Protein AF-A0AAI9RJV9-F1 (afdb_monomer_lite)

Sequence (74 aa):
MSTWLREAYIEKIKVHNRRLKPREHEGVLE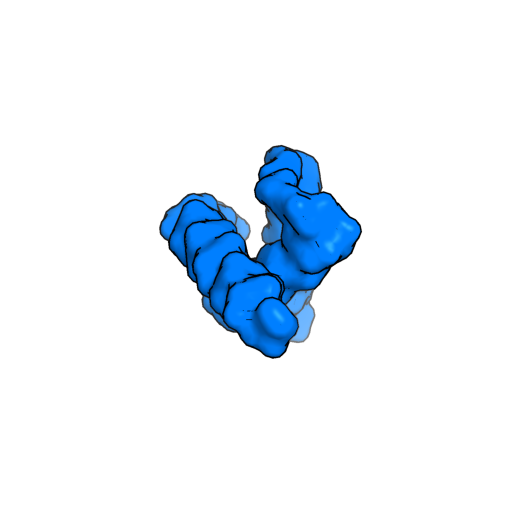IVMSKIYDHEIWIPDYKVEKYYKGKINKWYNKNISLEENDRGRY

Structure (mmCIF, N/CA/C/O backbone):
data_AF-A0AAI9RJV9-F1
#
_entry.id   AF-A0AAI9RJV9-F1
#
loop_
_atom_site.group_PDB
_atom_site.id
_atom_site.type_symbol
_atom_site.label_atom_id
_atom_site.label_alt_id
_atom_site.label_comp_id
_atom_site.label_asym_id
_atom_site.label_entity_id
_atom_site.label_seq_id
_atom_site.pdbx_PDB_ins_code
_atom_site.Cartn_x
_atom_site.Cartn_y
_atom_site.Cartn_z
_atom_site.occupancy
_atom_site.B_iso_or_equiv
_atom_site.auth_seq_id
_atom_site.auth_comp_id
_atom_site.auth_asym_id
_atom_site.auth_atom_id
_atom_site.pdbx_PDB_model_num
ATOM 1 N N . MET A 1 1 ? -2.363 -8.093 6.712 1.00 70.25 1 MET A N 1
ATOM 2 C CA . MET A 1 1 ? -2.289 -6.724 6.137 1.00 70.25 1 MET A CA 1
ATOM 3 C C . MET A 1 1 ? -0.950 -6.362 5.487 1.00 70.25 1 MET A C 1
ATOM 5 O O . MET A 1 1 ? -0.935 -6.203 4.277 1.00 70.25 1 MET A O 1
ATOM 9 N N . SER A 1 2 ? 0.165 -6.220 6.227 1.00 78.62 2 SER A N 1
ATOM 10 C CA . SER A 1 2 ? 1.471 -5.820 5.641 1.00 78.62 2 SER A CA 1
ATOM 11 C C . SER A 1 2 ? 1.937 -6.757 4.519 1.00 78.62 2 SER A C 1
ATOM 13 O O . SER A 1 2 ? 2.358 -6.299 3.459 1.00 78.62 2 SER A O 1
ATOM 15 N N . THR A 1 3 ? 1.810 -8.068 4.743 1.00 88.19 3 THR A N 1
ATOM 16 C CA . THR A 1 3 ? 2.163 -9.104 3.766 1.00 88.19 3 THR A CA 1
ATOM 17 C C . THR A 1 3 ? 1.302 -8.996 2.508 1.00 88.19 3 THR A C 1
ATOM 19 O O . THR A 1 3 ? 1.859 -8.868 1.428 1.00 88.19 3 THR A O 1
ATOM 22 N N . TRP A 1 4 ? -0.024 -8.883 2.655 1.00 91.44 4 TRP A N 1
ATOM 23 C CA . TRP A 1 4 ? -0.958 -8.739 1.530 1.00 91.44 4 TRP A CA 1
ATOM 24 C C . TRP A 1 4 ? -0.686 -7.504 0.661 1.00 91.44 4 TRP A C 1
ATOM 26 O O . TRP A 1 4 ? -0.678 -7.612 -0.560 1.00 91.44 4 TRP A O 1
ATOM 36 N N . LEU A 1 5 ? -0.404 -6.342 1.270 1.00 90.56 5 LEU A N 1
ATOM 37 C CA . LEU A 1 5 ? -0.033 -5.130 0.522 1.00 90.56 5 LEU A CA 1
ATOM 38 C C . LEU A 1 5 ? 1.282 -5.300 -0.229 1.00 90.56 5 LEU A C 1
ATOM 40 O O . LEU A 1 5 ? 1.419 -4.834 -1.358 1.00 90.56 5 LEU A O 1
ATOM 44 N N . ARG A 1 6 ? 2.264 -5.942 0.407 1.00 90.25 6 ARG A N 1
ATOM 45 C CA . ARG A 1 6 ? 3.573 -6.159 -0.199 1.00 90.25 6 ARG A CA 1
ATOM 46 C C . ARG A 1 6 ? 3.492 -7.155 -1.355 1.00 90.25 6 ARG A C 1
ATOM 48 O O . ARG A 1 6 ? 4.127 -6.910 -2.372 1.00 90.25 6 ARG A O 1
ATOM 55 N N . GLU A 1 7 ? 2.739 -8.238 -1.202 1.00 90.81 7 GLU A N 1
ATOM 56 C CA . GLU A 1 7 ? 2.517 -9.250 -2.242 1.00 90.81 7 GLU A CA 1
ATOM 57 C C . GLU A 1 7 ? 1.816 -8.643 -3.455 1.00 90.81 7 GLU A C 1
ATOM 59 O O . GLU A 1 7 ? 2.395 -8.647 -4.538 1.00 90.81 7 GLU A O 1
ATOM 64 N N . ALA A 1 8 ? 0.658 -8.004 -3.252 1.00 91.06 8 ALA A N 1
ATOM 65 C CA . ALA A 1 8 ? -0.095 -7.369 -4.334 1.00 91.06 8 ALA A CA 1
ATOM 66 C C . ALA A 1 8 ? 0.722 -6.273 -5.043 1.00 91.06 8 ALA A C 1
ATOM 68 O O . ALA A 1 8 ? 0.673 -6.136 -6.267 1.00 91.06 8 ALA A O 1
ATOM 69 N N . TYR A 1 9 ? 1.527 -5.512 -4.289 1.00 90.50 9 TYR A N 1
ATOM 70 C CA . TYR A 1 9 ? 2.468 -4.560 -4.873 1.00 90.50 9 TYR A CA 1
ATOM 71 C C . TYR A 1 9 ? 3.507 -5.261 -5.753 1.00 90.50 9 TYR A C 1
ATOM 73 O O . TYR A 1 9 ? 3.657 -4.861 -6.905 1.00 90.50 9 TYR A O 1
ATOM 81 N N . ILE A 1 10 ? 4.194 -6.289 -5.231 1.00 88.38 10 ILE A N 1
ATOM 82 C CA . ILE A 1 10 ? 5.239 -7.050 -5.938 1.00 88.38 10 ILE A CA 1
ATOM 83 C C . ILE A 1 10 ? 4.700 -7.693 -7.216 1.00 88.38 10 ILE A C 1
ATOM 85 O O . ILE A 1 10 ? 5.357 -7.612 -8.250 1.00 88.38 10 ILE A O 1
ATOM 89 N N . GLU A 1 11 ? 3.515 -8.298 -7.177 1.00 88.44 11 GLU A N 1
ATOM 90 C CA . GLU A 1 11 ? 2.891 -8.889 -8.364 1.00 88.44 11 GLU A CA 1
ATOM 91 C C . GLU A 1 11 ? 2.698 -7.846 -9.468 1.00 88.44 11 GLU A C 1
ATOM 93 O O . GLU A 1 11 ? 3.098 -8.074 -10.608 1.00 88.44 11 GLU A O 1
ATOM 98 N N . LYS A 1 12 ? 2.193 -6.654 -9.128 1.00 87.75 12 LYS A N 1
ATOM 99 C CA . LYS A 1 12 ? 2.004 -5.571 -10.105 1.00 87.75 12 LYS A CA 1
ATOM 100 C C . LYS A 1 12 ? 3.323 -5.045 -10.677 1.00 87.75 12 LYS A C 1
ATOM 102 O O . LYS A 1 12 ? 3.401 -4.812 -11.883 1.00 87.75 12 LYS A O 1
ATOM 107 N N . ILE A 1 13 ? 4.363 -4.853 -9.856 1.00 87.00 13 ILE A N 1
ATOM 108 C CA . ILE A 1 13 ? 5.666 -4.391 -10.377 1.00 87.00 13 ILE A CA 1
ATOM 109 C C . ILE A 1 13 ? 6.374 -5.467 -11.197 1.00 87.00 13 ILE A C 1
ATOM 111 O O . ILE A 1 13 ? 7.010 -5.107 -12.179 1.00 87.00 13 ILE A O 1
ATOM 115 N N . LYS A 1 14 ? 6.220 -6.760 -10.877 1.00 83.81 14 LYS A N 1
ATOM 116 C CA . LYS A 1 14 ? 6.778 -7.857 -11.688 1.00 83.81 14 LYS A CA 1
ATOM 117 C C . LYS A 1 14 ? 6.211 -7.871 -13.106 1.00 83.81 14 LYS A C 1
ATOM 119 O O . LYS A 1 14 ? 6.963 -8.086 -14.047 1.00 83.81 14 LYS A O 1
ATOM 124 N N . VAL A 1 15 ? 4.912 -7.597 -13.268 1.00 82.62 15 VAL A N 1
ATOM 125 C CA . VAL A 1 15 ? 4.262 -7.556 -14.593 1.00 82.62 15 VAL A CA 1
ATOM 126 C C . VAL A 1 15 ? 4.850 -6.459 -15.482 1.00 82.62 15 VAL A C 1
ATOM 128 O O . VAL A 1 15 ? 5.005 -6.655 -16.684 1.00 82.62 15 VAL A O 1
ATOM 131 N N . HIS A 1 16 ? 5.177 -5.300 -14.911 1.00 77.31 16 HIS A N 1
ATOM 132 C CA . HIS A 1 16 ? 5.603 -4.137 -15.694 1.00 77.31 16 HIS A CA 1
ATOM 133 C C . HIS A 1 16 ? 7.105 -3.832 -15.621 1.00 77.31 16 HIS A C 1
ATOM 135 O O . HIS A 1 16 ? 7.568 -2.954 -16.346 1.00 77.31 16 HIS A O 1
ATOM 141 N N . ASN A 1 17 ? 7.842 -4.508 -14.739 1.00 77.81 17 ASN A N 1
ATOM 142 C CA . ASN A 1 17 ? 9.239 -4.254 -14.389 1.00 77.81 17 ASN A CA 1
ATOM 143 C C . ASN A 1 17 ? 9.586 -2.758 -14.207 1.00 77.81 17 ASN A C 1
ATOM 145 O O . ASN A 1 17 ? 10.588 -2.251 -14.709 1.00 77.81 17 ASN A O 1
ATOM 149 N N . ARG A 1 18 ? 8.691 -2.004 -13.555 1.00 83.06 18 ARG A N 1
ATOM 150 C CA . ARG A 1 18 ? 8.828 -0.555 -13.317 1.00 83.06 18 ARG A CA 1
ATOM 151 C C . ARG A 1 18 ? 8.027 -0.118 -12.096 1.00 83.06 18 ARG A C 1
ATOM 153 O O . ARG A 1 18 ? 7.181 -0.857 -11.598 1.00 83.06 18 ARG A O 1
ATOM 160 N N . ARG A 1 19 ? 8.215 1.135 -11.658 1.00 84.75 19 ARG A N 1
ATOM 161 C CA . ARG A 1 19 ? 7.314 1.769 -10.679 1.00 84.75 19 ARG A CA 1
ATOM 162 C C . ARG A 1 19 ? 5.870 1.787 -11.180 1.00 84.75 19 ARG A C 1
ATOM 164 O O . ARG A 1 19 ? 5.608 2.100 -12.345 1.00 84.75 19 ARG A O 1
ATOM 171 N N . LEU A 1 20 ? 4.952 1.512 -10.258 1.00 87.62 20 LEU A N 1
ATOM 172 C CA . LEU A 1 20 ? 3.519 1.645 -10.490 1.00 87.62 20 LEU A CA 1
ATOM 173 C C . LEU A 1 20 ? 3.129 3.117 -10.676 1.00 87.62 20 LEU A C 1
ATOM 175 O O . LEU A 1 20 ? 3.709 4.020 -10.073 1.00 87.62 20 LEU A O 1
ATOM 179 N N . LYS A 1 21 ? 2.137 3.342 -11.530 1.00 89.12 21 LYS A N 1
ATOM 180 C CA . LYS A 1 21 ? 1.431 4.608 -11.727 1.00 89.12 21 LYS A CA 1
ATOM 181 C C . LYS A 1 21 ? 0.361 4.782 -10.640 1.00 89.12 21 LYS A C 1
ATOM 183 O O . LYS A 1 21 ? -0.085 3.786 -10.073 1.00 89.12 21 LYS A O 1
ATOM 188 N N . PRO A 1 22 ? -0.140 6.010 -10.411 1.00 88.19 22 PRO A N 1
ATOM 189 C CA . PRO A 1 22 ? -1.221 6.274 -9.454 1.00 88.19 22 PRO A CA 1
ATOM 190 C C . PRO A 1 22 ? -2.422 5.320 -9.576 1.00 88.19 22 PRO A C 1
ATOM 192 O O . PRO A 1 22 ? -2.812 4.709 -8.591 1.00 88.19 22 PRO A O 1
ATOM 195 N N . ARG A 1 23 ? -2.915 5.072 -10.796 1.00 87.88 23 ARG A N 1
ATOM 196 C CA . ARG A 1 23 ? -4.024 4.126 -11.038 1.00 87.88 23 ARG A CA 1
ATOM 197 C C . ARG A 1 23 ? -3.689 2.673 -10.690 1.00 87.88 23 ARG A C 1
ATOM 199 O O . ARG A 1 23 ? -4.542 1.907 -10.268 1.00 87.88 23 ARG A O 1
ATOM 206 N N . GLU A 1 24 ? -2.433 2.273 -10.875 1.00 90.19 24 GLU A N 1
ATOM 207 C CA . GLU A 1 24 ? -1.989 0.918 -10.538 1.00 90.19 24 GLU A CA 1
ATOM 208 C C . GLU A 1 24 ? -1.906 0.742 -9.010 1.00 90.19 24 GLU A C 1
ATOM 210 O O . GLU A 1 24 ? -2.119 -0.361 -8.512 1.00 90.19 24 GLU A O 1
ATOM 215 N N . HIS A 1 25 ? -1.651 1.824 -8.264 1.00 90.62 25 HIS A N 1
ATOM 216 C CA . HIS A 1 25 ? -1.700 1.828 -6.801 1.00 90.62 25 HIS A CA 1
ATOM 217 C C . HIS A 1 25 ? -3.121 1.655 -6.257 1.00 90.62 25 HIS A C 1
ATOM 219 O O . HIS A 1 25 ? -3.294 0.929 -5.280 1.00 90.62 25 HIS A O 1
ATOM 225 N N . GLU A 1 26 ? -4.124 2.265 -6.891 1.00 91.06 26 GLU A N 1
ATOM 226 C CA . GLU A 1 26 ? -5.539 2.076 -6.534 1.00 91.06 26 GLU A CA 1
ATOM 227 C C . GLU A 1 26 ? -5.937 0.600 -6.647 1.00 91.06 26 GLU A C 1
ATOM 229 O O . GLU A 1 26 ? -6.464 0.038 -5.691 1.00 91.06 26 GLU A O 1
ATOM 234 N N . GLY A 1 27 ? -5.553 -0.072 -7.737 1.00 91.94 27 GLY A N 1
ATOM 235 C CA . GLY A 1 27 ? -5.813 -1.507 -7.897 1.00 91.94 27 GLY A CA 1
ATOM 236 C C . GLY A 1 27 ? -5.119 -2.390 -6.847 1.00 91.94 27 GLY A C 1
ATOM 237 O O . GLY A 1 27 ? -5.645 -3.433 -6.472 1.00 91.94 27 GLY A O 1
ATOM 238 N N . VAL A 1 28 ? -3.948 -1.994 -6.331 1.00 91.44 28 VAL A N 1
ATOM 239 C CA . VAL A 1 28 ? -3.307 -2.711 -5.206 1.00 91.44 28 VAL A CA 1
ATOM 240 C C . VAL A 1 28 ? -4.119 -2.548 -3.922 1.00 91.44 28 VAL A C 1
ATOM 242 O O . VAL A 1 28 ? -4.273 -3.511 -3.170 1.00 91.44 28 VAL A O 1
ATOM 245 N N . LEU A 1 29 ? -4.621 -1.340 -3.657 1.00 92.56 29 LEU A N 1
ATOM 246 C CA . LEU A 1 29 ? -5.439 -1.068 -2.476 1.00 92.56 29 LEU A CA 1
ATOM 247 C C . LEU A 1 29 ? -6.775 -1.806 -2.547 1.00 92.56 29 LEU A C 1
ATOM 249 O O . LEU A 1 29 ? -7.140 -2.429 -1.559 1.00 92.56 29 LEU A O 1
ATOM 253 N N . GLU A 1 30 ? -7.431 -1.821 -3.706 1.00 92.94 30 GLU A N 1
ATOM 254 C CA . GLU A 1 30 ? -8.694 -2.531 -3.937 1.00 92.94 30 GLU A CA 1
ATOM 255 C C . GLU A 1 30 ? -8.575 -4.030 -3.624 1.00 92.94 30 GLU A C 1
ATOM 257 O O . GLU A 1 30 ? -9.362 -4.564 -2.845 1.00 92.94 30 GLU A O 1
ATOM 262 N N . ILE A 1 31 ? -7.529 -4.698 -4.130 1.00 92.00 31 ILE A N 1
ATOM 263 C CA . ILE A 1 31 ? -7.274 -6.124 -3.850 1.00 92.00 31 ILE A CA 1
ATOM 264 C C . ILE A 1 31 ? -7.127 -6.375 -2.345 1.00 92.00 31 ILE A C 1
ATOM 266 O O . ILE A 1 31 ? -7.622 -7.369 -1.811 1.00 92.00 31 ILE A O 1
ATOM 270 N N . VAL A 1 32 ? -6.415 -5.493 -1.642 1.00 91.94 32 VAL A N 1
ATOM 271 C CA . VAL A 1 32 ? -6.192 -5.659 -0.203 1.00 91.94 32 VAL A CA 1
ATOM 272 C C . VAL A 1 32 ? -7.434 -5.320 0.607 1.00 91.94 32 VAL A C 1
ATOM 274 O O . VAL A 1 32 ? -7.698 -6.006 1.590 1.00 91.94 32 VAL A O 1
ATOM 277 N N . MET A 1 33 ? -8.188 -4.299 0.209 1.00 91.56 33 MET A N 1
ATOM 278 C CA . MET A 1 33 ? -9.460 -3.942 0.830 1.00 91.56 33 MET A CA 1
ATOM 279 C C . MET A 1 33 ? -10.459 -5.086 0.691 1.00 91.56 33 MET A C 1
ATOM 281 O O . MET A 1 33 ? -11.011 -5.501 1.702 1.00 91.56 33 MET A O 1
ATOM 285 N N . SER A 1 34 ? -10.589 -5.682 -0.500 1.00 92.19 34 SER A N 1
ATOM 286 C CA . SER A 1 34 ? -11.419 -6.877 -0.709 1.00 92.19 34 SER A CA 1
ATOM 287 C C . SER A 1 34 ? -11.031 -7.996 0.257 1.00 92.19 34 SER A C 1
ATOM 289 O O . SER A 1 34 ? -11.885 -8.498 0.972 1.00 92.19 34 SER A O 1
ATOM 291 N N . LYS A 1 35 ? -9.732 -8.310 0.389 1.00 91.62 35 LYS A N 1
ATOM 292 C CA . LYS A 1 35 ? -9.262 -9.318 1.359 1.00 91.62 35 LYS A CA 1
ATOM 293 C C . LYS A 1 35 ? -9.576 -8.945 2.811 1.00 91.62 35 LYS A C 1
ATOM 295 O O . LYS A 1 35 ? -9.873 -9.814 3.616 1.00 91.62 35 LYS A O 1
ATOM 300 N N . ILE A 1 36 ? -9.464 -7.672 3.184 1.00 91.56 36 ILE A N 1
ATOM 301 C CA . ILE A 1 36 ? -9.802 -7.206 4.537 1.00 91.56 36 ILE A CA 1
ATOM 302 C C . ILE A 1 36 ? -11.296 -7.417 4.812 1.00 91.56 36 ILE A C 1
ATOM 304 O O . ILE A 1 36 ? -11.634 -7.937 5.875 1.00 91.56 36 ILE A O 1
ATOM 308 N N . TYR A 1 37 ? -12.156 -7.076 3.849 1.00 90.31 37 TYR A N 1
ATOM 309 C CA . TYR A 1 37 ? -13.601 -7.270 3.945 1.00 90.31 37 TYR A CA 1
ATOM 310 C C . TYR A 1 37 ? -13.992 -8.752 3.973 1.00 90.31 37 TYR A C 1
ATOM 312 O O . TYR A 1 37 ? -14.774 -9.140 4.836 1.00 90.31 37 TYR A O 1
ATOM 320 N N . ASP A 1 38 ? -13.3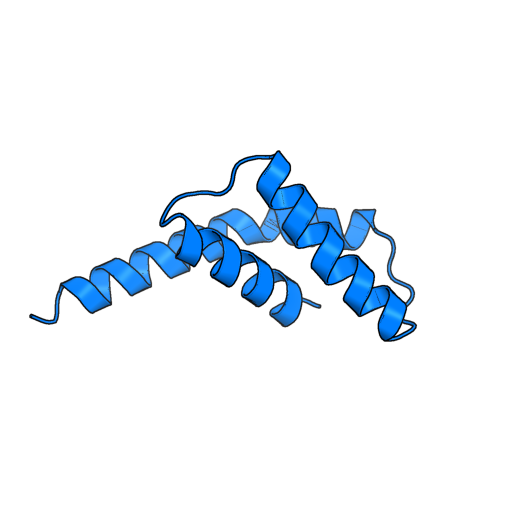89 -9.587 3.124 1.00 93.38 38 ASP A N 1
ATOM 321 C CA . ASP A 1 38 ? -13.638 -11.038 3.079 1.00 93.38 38 ASP A CA 1
ATOM 322 C C . ASP A 1 38 ? -13.265 -11.741 4.393 1.00 93.38 38 ASP A C 1
ATOM 324 O O . ASP A 1 38 ? -13.859 -12.749 4.764 1.00 93.38 38 ASP A O 1
ATOM 328 N N . HIS A 1 39 ? -12.271 -11.210 5.108 1.00 93.31 39 HIS A N 1
ATOM 329 C CA . HIS A 1 39 ? -11.851 -11.701 6.420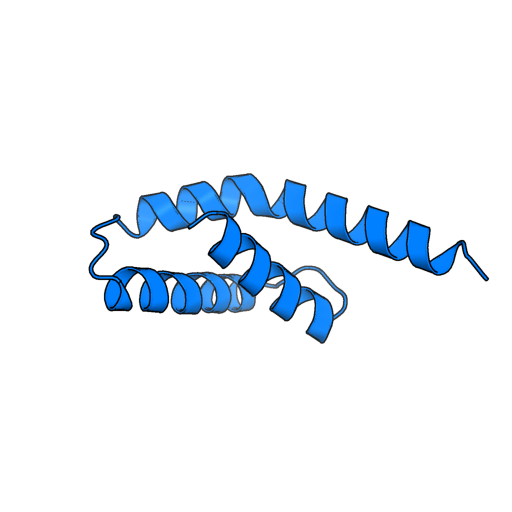 1.00 93.31 39 HIS A CA 1
ATOM 330 C C . HIS A 1 39 ? -12.596 -11.031 7.592 1.00 93.31 39 HIS A C 1
ATOM 332 O O . HIS A 1 39 ? -12.194 -11.220 8.742 1.00 93.31 39 HIS A O 1
ATOM 338 N N . GLU A 1 40 ? -13.634 -10.232 7.317 1.00 91.56 40 GLU A N 1
ATOM 339 C CA . GLU A 1 40 ? -14.441 -9.494 8.304 1.00 91.56 40 GLU A CA 1
ATOM 340 C C . GLU A 1 40 ? -13.600 -8.597 9.236 1.00 91.56 40 GLU A C 1
ATOM 342 O O . GLU A 1 40 ? -13.938 -8.331 10.392 1.00 91.56 40 GLU A O 1
ATOM 347 N N . ILE A 1 41 ? -12.465 -8.101 8.733 1.00 91.00 41 ILE A N 1
ATOM 348 C CA . ILE A 1 41 ? -11.558 -7.239 9.486 1.00 91.00 41 ILE A CA 1
ATOM 349 C C . ILE A 1 41 ? -12.018 -5.786 9.336 1.00 91.00 41 ILE A C 1
ATOM 351 O O . ILE A 1 41 ? -11.940 -5.198 8.261 1.00 91.00 41 ILE A O 1
ATOM 355 N N . TRP A 1 42 ? -12.413 -5.148 10.438 1.00 89.12 42 TRP A N 1
ATOM 356 C CA . TRP A 1 42 ? -12.811 -3.739 10.406 1.00 89.12 42 TRP A CA 1
ATOM 357 C C . TRP A 1 42 ? -11.605 -2.801 10.521 1.00 89.12 42 TRP A C 1
ATOM 359 O O . TRP A 1 42 ? -11.183 -2.417 11.617 1.00 89.12 42 TRP A O 1
ATOM 369 N N . ILE A 1 43 ? -11.034 -2.399 9.386 1.00 89.56 43 ILE A N 1
ATOM 370 C CA . ILE A 1 43 ? -9.943 -1.418 9.342 1.00 89.56 43 ILE A CA 1
ATOM 371 C C . ILE A 1 43 ? -10.328 -0.278 8.407 1.00 89.56 43 ILE A C 1
ATOM 373 O O . ILE A 1 43 ? -10.650 -0.535 7.255 1.00 89.56 43 ILE A O 1
ATOM 377 N N . PRO A 1 44 ? -10.252 0.985 8.863 1.00 91.19 44 PRO A N 1
ATOM 378 C CA . PRO A 1 44 ? -10.552 2.116 8.001 1.00 91.19 44 PRO A CA 1
ATOM 379 C C . PRO A 1 44 ? -9.618 2.191 6.793 1.00 91.19 44 PRO A C 1
ATOM 381 O O . PRO A 1 44 ? -8.391 2.146 6.952 1.00 91.19 44 PRO A O 1
ATOM 384 N N . ASP A 1 45 ? -10.192 2.439 5.622 1.00 89.06 45 ASP A N 1
ATOM 385 C CA . ASP A 1 45 ? -9.482 2.561 4.347 1.00 89.06 45 ASP A CA 1
ATOM 386 C C . ASP A 1 45 ? -8.305 3.540 4.413 1.00 89.06 45 ASP A C 1
ATOM 388 O O . ASP A 1 45 ? -7.186 3.217 4.007 1.00 89.06 45 ASP A O 1
ATOM 392 N N . TYR A 1 46 ? -8.503 4.698 5.053 1.00 91.56 46 TYR A N 1
ATOM 393 C CA . TYR A 1 46 ? -7.452 5.708 5.208 1.00 91.56 46 TYR A CA 1
ATOM 394 C C . TYR A 1 46 ? -6.225 5.185 5.977 1.00 91.56 46 TYR A C 1
ATOM 396 O O . TYR A 1 46 ? -5.103 5.646 5.746 1.00 91.56 46 TYR A O 1
ATOM 404 N N . LYS A 1 47 ? -6.401 4.235 6.912 1.00 92.75 47 LYS A N 1
ATOM 405 C CA . LYS A 1 47 ? -5.278 3.625 7.645 1.00 92.75 47 LYS A CA 1
ATOM 406 C C . LYS A 1 47 ? -4.495 2.688 6.736 1.00 92.75 47 LYS A C 1
ATOM 408 O O . LYS A 1 47 ? -3.263 2.696 6.793 1.00 92.75 47 LYS A O 1
ATOM 413 N N . VAL A 1 48 ? -5.191 1.916 5.902 1.00 91.12 48 VAL A N 1
ATOM 414 C CA . VAL A 1 48 ? -4.578 1.024 4.908 1.00 91.12 48 VAL A CA 1
ATOM 415 C C . VAL A 1 48 ? -3.794 1.848 3.889 1.00 91.12 48 VAL A C 1
ATOM 417 O O . VAL A 1 48 ? -2.612 1.587 3.664 1.00 91.12 48 VAL A O 1
ATOM 420 N N . GLU A 1 49 ? -4.402 2.906 3.357 1.00 92.56 49 GLU A N 1
ATOM 421 C CA . GLU A 1 49 ? -3.784 3.799 2.379 1.00 92.56 49 GLU A CA 1
ATOM 422 C C . GLU A 1 49 ? -2.565 4.535 2.955 1.00 92.56 49 GLU A C 1
ATOM 424 O O . GLU A 1 49 ? -1.492 4.551 2.345 1.00 92.56 49 GLU A O 1
ATOM 429 N N . LYS A 1 50 ? -2.683 5.104 4.163 1.00 93.69 50 LYS A N 1
ATOM 430 C CA . LYS A 1 50 ? -1.568 5.789 4.837 1.00 93.69 50 LYS A CA 1
ATOM 431 C C . LYS A 1 50 ? -0.403 4.837 5.097 1.00 93.69 50 LYS A C 1
ATOM 433 O O . LYS A 1 50 ? 0.754 5.203 4.873 1.00 93.69 50 LYS A O 1
ATOM 438 N N . TYR A 1 51 ? -0.696 3.616 5.546 1.00 93.12 51 TYR A N 1
ATOM 439 C CA . TYR A 1 51 ? 0.324 2.589 5.734 1.00 93.12 51 TYR A CA 1
ATOM 440 C C . TYR A 1 51 ? 0.997 2.233 4.407 1.00 93.12 51 TYR A C 1
ATOM 442 O O . TYR A 1 51 ? 2.226 2.204 4.333 1.00 93.12 51 TYR A O 1
ATOM 450 N N . TYR A 1 52 ? 0.204 2.014 3.358 1.00 92.44 52 TYR A N 1
ATOM 451 C CA . TYR A 1 52 ? 0.692 1.686 2.026 1.00 92.44 52 TYR A CA 1
ATOM 452 C C . TYR A 1 52 ? 1.644 2.761 1.502 1.00 92.44 52 TYR A C 1
ATOM 454 O O . TYR A 1 52 ? 2.808 2.449 1.247 1.00 92.44 52 TYR A O 1
ATOM 462 N N . LYS A 1 53 ? 1.207 4.029 1.460 1.00 91.12 53 LYS A N 1
ATOM 463 C CA . LYS A 1 53 ? 2.009 5.184 1.009 1.00 91.12 53 LYS A CA 1
ATOM 464 C C . LYS A 1 53 ? 3.347 5.295 1.744 1.00 91.12 53 LYS A C 1
ATOM 466 O O . LYS A 1 53 ? 4.373 5.544 1.115 1.00 91.12 53 LYS A O 1
ATOM 471 N N . GLY A 1 54 ? 3.369 5.025 3.051 1.00 92.75 54 GLY A N 1
ATOM 472 C CA . GLY A 1 54 ? 4.600 5.018 3.848 1.00 92.75 54 GLY A CA 1
ATOM 473 C C . GLY A 1 54 ? 5.564 3.860 3.544 1.00 92.75 54 GLY A C 1
ATOM 474 O O . GLY A 1 54 ? 6.738 3.928 3.909 1.00 92.75 54 GLY A O 1
ATOM 475 N N . LYS A 1 55 ? 5.106 2.783 2.893 1.00 90.94 55 LYS A N 1
ATOM 476 C CA . LYS A 1 55 ? 5.912 1.582 2.611 1.00 90.94 55 LYS A CA 1
ATOM 477 C C . LYS A 1 55 ? 6.366 1.448 1.159 1.00 90.94 55 LYS A C 1
ATOM 479 O O . LYS A 1 55 ? 7.398 0.811 0.943 1.00 90.94 55 LYS A O 1
ATOM 484 N N . ILE A 1 56 ? 5.673 2.061 0.194 1.00 89.06 56 ILE A N 1
ATOM 485 C CA . ILE A 1 56 ? 5.922 1.878 -1.253 1.00 89.06 56 ILE A CA 1
ATOM 486 C C . ILE A 1 56 ? 7.398 2.083 -1.612 1.00 89.06 56 ILE A C 1
ATOM 488 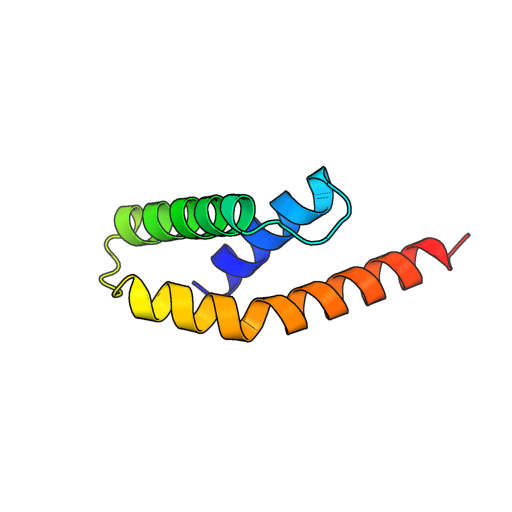O O . ILE A 1 56 ? 8.014 1.206 -2.211 1.00 89.06 56 ILE A O 1
ATOM 492 N N . ASN A 1 57 ? 7.995 3.198 -1.179 1.00 87.00 57 ASN A N 1
ATOM 493 C CA . ASN A 1 57 ? 9.398 3.510 -1.477 1.00 87.00 57 ASN A CA 1
ATOM 494 C C . ASN A 1 57 ? 10.360 2.453 -0.918 1.00 87.00 57 ASN A C 1
ATOM 496 O O . ASN A 1 57 ? 11.296 2.037 -1.599 1.00 87.00 57 ASN A O 1
ATOM 500 N N . LYS A 1 58 ? 10.099 1.964 0.301 1.00 89.44 58 LYS A N 1
ATOM 501 C CA . LYS A 1 58 ? 10.910 0.914 0.927 1.00 89.44 58 LYS A CA 1
ATOM 502 C C . LYS A 1 58 ? 10.799 -0.408 0.167 1.00 89.44 58 LYS A C 1
ATOM 504 O O . LYS A 1 58 ? 11.798 -1.108 0.018 1.00 89.44 58 LYS A O 1
ATOM 509 N N . TRP A 1 59 ? 9.602 -0.770 -0.293 1.00 89.25 59 TRP A N 1
ATOM 510 C CA . TRP A 1 59 ? 9.402 -1.990 -1.074 1.00 89.25 59 TRP A CA 1
ATOM 511 C C . TRP A 1 59 ? 10.007 -1.890 -2.467 1.00 89.25 59 TRP A C 1
ATOM 513 O O . TRP A 1 59 ? 10.629 -2.851 -2.903 1.00 89.25 59 TRP A O 1
ATOM 523 N N . TYR A 1 60 ? 9.885 -0.746 -3.135 1.00 84.38 60 TYR A N 1
ATOM 524 C CA . TYR A 1 60 ? 10.504 -0.524 -4.438 1.00 84.38 60 TYR A CA 1
ATOM 525 C C . TYR A 1 60 ? 12.024 -0.693 -4.377 1.00 84.38 60 TYR A C 1
ATOM 527 O O . TYR A 1 60 ? 12.570 -1.535 -5.082 1.00 84.38 60 TYR A O 1
ATOM 535 N N . ASN A 1 61 ? 12.692 0.027 -3.467 1.00 85.19 61 ASN A N 1
ATOM 536 C CA . ASN A 1 61 ? 14.150 -0.033 -3.336 1.00 85.19 61 ASN A CA 1
ATOM 537 C C . ASN A 1 61 ? 14.625 -1.458 -3.028 1.00 85.19 61 ASN A C 1
ATOM 539 O O . ASN A 1 61 ? 15.594 -1.924 -3.609 1.00 85.19 61 ASN A O 1
ATOM 543 N N . LYS A 1 62 ? 13.903 -2.183 -2.161 1.00 84.12 62 LYS A N 1
ATOM 544 C CA . LYS A 1 62 ? 14.244 -3.571 -1.839 1.00 84.12 62 LYS A CA 1
ATOM 545 C C . LYS A 1 62 ? 14.063 -4.522 -3.028 1.00 84.12 62 LYS A C 1
ATOM 547 O O . LYS A 1 62 ? 14.818 -5.478 -3.114 1.00 84.12 62 LYS A O 1
ATOM 552 N N . ASN A 1 63 ? 13.082 -4.295 -3.905 1.00 79.56 63 ASN A N 1
ATOM 553 C CA . ASN A 1 63 ? 12.907 -5.118 -5.108 1.00 79.56 63 ASN A CA 1
ATOM 554 C C . ASN A 1 63 ? 13.987 -4.831 -6.159 1.00 79.56 63 ASN A C 1
ATOM 556 O O . ASN A 1 63 ? 14.566 -5.783 -6.663 1.00 79.56 63 ASN A O 1
ATOM 560 N N . ILE A 1 64 ? 14.320 -3.558 -6.407 1.00 71.94 64 ILE A N 1
ATOM 561 C CA . ILE A 1 64 ? 15.418 -3.172 -7.314 1.00 71.94 64 ILE A CA 1
ATOM 562 C C . ILE A 1 64 ? 16.733 -3.822 -6.862 1.00 71.94 64 ILE A C 1
ATOM 564 O O . ILE A 1 64 ? 17.364 -4.533 -7.634 1.00 71.94 64 ILE A O 1
ATOM 568 N N . SER A 1 65 ? 17.089 -3.681 -5.579 1.00 65.19 65 SER A N 1
ATOM 569 C CA . SER A 1 65 ? 18.317 -4.281 -5.042 1.00 65.19 65 SER A CA 1
ATOM 570 C C . SER A 1 65 ? 18.335 -5.812 -5.100 1.00 65.19 65 SER A C 1
ATOM 572 O O . SER A 1 65 ? 19.412 -6.400 -5.089 1.00 65.19 65 SER A O 1
ATOM 574 N N . LEU A 1 66 ? 17.170 -6.470 -5.115 1.00 64.06 66 LEU A N 1
ATOM 575 C CA . LEU A 1 66 ? 17.080 -7.922 -5.288 1.00 64.06 66 LEU A CA 1
ATOM 576 C C . LEU A 1 66 ? 17.261 -8.320 -6.759 1.00 64.06 66 LEU A C 1
ATOM 578 O O . LEU A 1 66 ? 18.011 -9.252 -7.024 1.00 64.06 66 LEU A O 1
ATOM 582 N N . GLU A 1 67 ? 16.639 -7.608 -7.703 1.00 64.12 67 GLU A N 1
ATOM 583 C CA . GLU A 1 67 ? 16.817 -7.871 -9.140 1.00 64.12 67 GLU A CA 1
ATOM 584 C C . GLU A 1 67 ? 18.249 -7.603 -9.622 1.00 64.12 67 GLU A C 1
ATOM 586 O O . GLU A 1 67 ? 18.769 -8.363 -10.436 1.00 64.12 67 GLU A O 1
ATOM 591 N N . GLU A 1 68 ? 18.911 -6.558 -9.119 1.00 59.84 68 GLU A N 1
ATOM 592 C CA . GLU A 1 68 ? 20.315 -6.276 -9.451 1.00 59.84 68 GLU A CA 1
ATOM 593 C C . GLU A 1 68 ? 21.258 -7.384 -8.955 1.00 59.84 68 GLU A C 1
ATOM 595 O O . GLU A 1 68 ? 22.217 -7.733 -9.640 1.00 59.84 68 GLU A O 1
ATOM 600 N N . ASN A 1 69 ? 20.965 -7.983 -7.795 1.00 58.56 69 ASN A N 1
ATOM 601 C CA . ASN A 1 69 ? 21.759 -9.084 -7.245 1.00 58.56 69 ASN A CA 1
ATOM 602 C C . ASN A 1 69 ? 21.554 -10.391 -8.030 1.00 58.56 69 ASN A C 1
ATOM 604 O O . ASN A 1 69 ? 22.502 -11.145 -8.234 1.00 58.56 69 ASN A O 1
ATOM 608 N N . ASP A 1 70 ? 20.331 -10.638 -8.507 1.00 57.31 70 ASP A N 1
ATOM 609 C CA . ASP A 1 70 ? 20.004 -11.812 -9.326 1.00 57.31 70 ASP A CA 1
ATOM 610 C C . ASP A 1 70 ? 20.665 -11.735 -10.716 1.00 57.31 70 ASP A C 1
ATOM 612 O O . ASP A 1 70 ? 21.207 -12.721 -11.21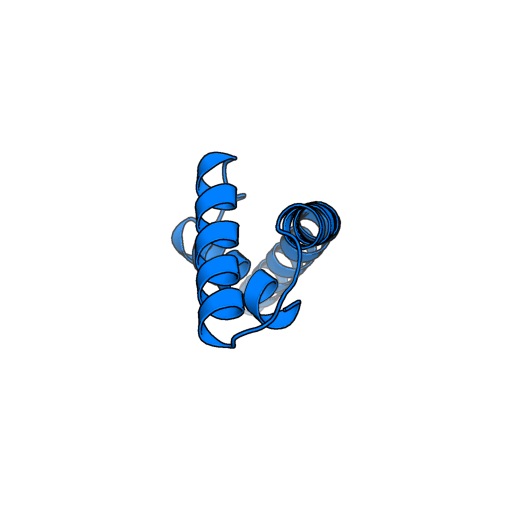2 1.00 57.31 70 ASP A O 1
ATOM 616 N N . ARG A 1 71 ? 20.727 -10.534 -11.313 1.00 57.06 71 ARG A N 1
ATOM 617 C CA . ARG A 1 71 ? 21.407 -10.297 -12.602 1.00 57.06 71 ARG A CA 1
ATOM 618 C C . ARG A 1 71 ? 22.936 -10.337 -12.526 1.00 57.06 71 ARG A C 1
ATOM 620 O O . ARG A 1 71 ? 23.568 -10.518 -13.559 1.00 57.06 71 ARG A O 1
ATOM 627 N N . GLY A 1 72 ? 23.528 -10.177 -11.342 1.00 53.00 72 GLY A N 1
ATOM 628 C CA . GLY A 1 72 ? 24.978 -10.267 -11.123 1.00 53.00 72 GLY A CA 1
ATOM 629 C C . GLY A 1 72 ? 25.512 -11.692 -10.917 1.00 53.00 72 GLY A C 1
ATOM 630 O O . GLY A 1 72 ? 26.687 -11.850 -10.598 1.00 53.00 72 GLY A O 1
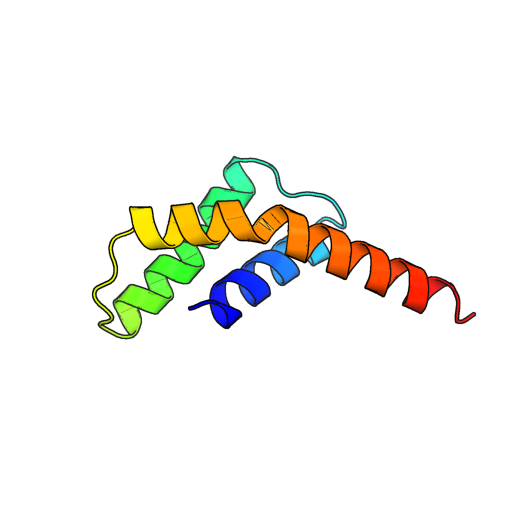ATOM 631 N N . ARG A 1 73 ? 24.660 -12.720 -11.044 1.00 52.12 73 ARG A N 1
ATOM 632 C CA . ARG A 1 73 ? 25.001 -14.145 -10.861 1.00 52.12 73 ARG A CA 1
ATOM 633 C C . ARG A 1 73 ? 25.105 -14.947 -12.171 1.00 52.12 73 ARG A C 1
ATOM 635 O O . ARG A 1 73 ? 24.871 -16.154 -12.152 1.00 52.12 73 ARG A O 1
ATOM 642 N N . TYR A 1 74 ? 25.460 -14.302 -13.280 1.00 43.16 74 TYR A N 1
ATOM 643 C CA . TYR A 1 74 ? 25.801 -14.972 -14.541 1.00 43.16 74 TYR A CA 1
ATOM 644 C C . TYR A 1 74 ? 27.186 -14.557 -15.020 1.00 43.16 74 TYR A C 1
ATOM 646 O O . TYR A 1 74 ? 27.486 -13.345 -14.940 1.00 43.16 74 TYR A O 1
#

pLDDT: mean 84.35, std 11.83, range [43.16, 93.69]

Foldseek 3Di:
DVVLLLVLLVVLCVVVVDDDDPVSNVVSLVSVVVVCVVVVHDDDSVVSVVVSVVCSVVSVVVVVVVVVVVVVPD

Radius of gyration: 13.58 Å; chains: 1; bounding box: 40×21×26 Å

Secondary structure (DSSP, 8-state):
-HHHHHHHHHHHHHHHTSPPPHHHHHHHHHHHHHHHHHTT----HHHHHHHHHHHHHHHHHHHHHHHHHHHT--